Protein AF-A0AAD2DDS3-F1 (afdb_monomer_lite)

Structure (mmCIF, N/CA/C/O backbone):
data_AF-A0AAD2DDS3-F1
#
_entry.id   AF-A0AAD2DDS3-F1
#
loop_
_atom_site.group_PDB
_atom_site.id
_atom_site.type_symbol
_atom_site.label_atom_id
_atom_site.label_alt_id
_atom_site.label_comp_id
_atom_site.label_asym_id
_atom_site.label_entity_id
_atom_site.label_seq_id
_atom_site.pdbx_PDB_ins_code
_atom_site.Cartn_x
_atom_site.Cartn_y
_atom_site.Cartn_z
_atom_site.occupancy
_atom_site.B_iso_or_equiv
_atom_site.auth_seq_id
_atom_site.auth_comp_id
_atom_site.auth_asym_id
_atom_site.auth_atom_id
_atom_site.pdbx_PDB_model_num
ATOM 1 N N . MET A 1 1 ? -1.523 -7.316 -11.764 1.00 69.38 1 MET A N 1
ATOM 2 C CA . MET A 1 1 ? -1.009 -6.765 -10.492 1.00 69.38 1 MET A CA 1
ATOM 3 C C . MET A 1 1 ? -2.141 -6.187 -9.655 1.00 69.38 1 MET A C 1
ATOM 5 O O . MET A 1 1 ? -2.393 -6.752 -8.599 1.00 69.38 1 MET A O 1
ATOM 9 N N . LYS A 1 2 ? -2.879 -5.189 -10.177 1.00 79.75 2 LYS A N 1
ATOM 10 C CA . LYS A 1 2 ? -4.120 -4.621 -9.614 1.00 79.75 2 LYS A CA 1
ATOM 11 C C . LYS A 1 2 ? -4.990 -5.619 -8.847 1.00 79.75 2 LYS A C 1
ATOM 13 O O . LYS A 1 2 ? -5.055 -5.557 -7.629 1.00 79.75 2 LYS A O 1
ATOM 18 N N . ASN A 1 3 ? -5.576 -6.593 -9.546 1.00 82.94 3 ASN A N 1
ATOM 19 C CA . ASN A 1 3 ? -6.534 -7.521 -8.935 1.00 82.94 3 ASN A CA 1
ATOM 20 C C . ASN A 1 3 ? -5.935 -8.327 -7.774 1.00 82.94 3 ASN A C 1
ATOM 22 O O . ASN A 1 3 ? -6.588 -8.482 -6.754 1.00 82.94 3 ASN A O 1
ATOM 26 N N . ILE A 1 4 ? -4.690 -8.795 -7.900 1.00 88.69 4 ILE A N 1
ATOM 27 C CA . ILE A 1 4 ? -4.044 -9.624 -6.872 1.00 88.69 4 ILE A CA 1
ATOM 28 C C . ILE A 1 4 ? -3.781 -8.799 -5.611 1.00 88.69 4 ILE A C 1
ATOM 30 O O . ILE A 1 4 ? -4.180 -9.200 -4.524 1.00 88.69 4 ILE A O 1
ATOM 34 N N . LEU A 1 5 ? -3.146 -7.633 -5.755 1.00 87.88 5 LEU A N 1
ATOM 35 C CA . LEU A 1 5 ? -2.798 -6.788 -4.614 1.00 87.88 5 LEU A CA 1
ATOM 36 C C . LEU A 1 5 ? -4.061 -6.243 -3.930 1.00 87.88 5 LEU A C 1
ATOM 38 O O . LEU A 1 5 ? -4.146 -6.246 -2.708 1.00 87.88 5 LEU A O 1
ATOM 42 N N . THR A 1 6 ? -5.073 -5.849 -4.712 1.00 89.94 6 THR A N 1
ATOM 43 C CA . THR A 1 6 ? -6.364 -5.401 -4.177 1.00 89.94 6 THR A CA 1
ATOM 44 C C . THR A 1 6 ? -7.079 -6.494 -3.385 1.00 89.94 6 THR A C 1
ATOM 46 O O . THR A 1 6 ? -7.632 -6.187 -2.333 1.00 89.94 6 THR A O 1
ATOM 49 N N . ILE A 1 7 ? -7.083 -7.742 -3.871 1.00 92.69 7 ILE A N 1
ATOM 50 C CA . ILE A 1 7 ? -7.683 -8.877 -3.151 1.00 92.69 7 ILE A CA 1
ATOM 51 C C . ILE A 1 7 ? -6.943 -9.104 -1.834 1.00 92.69 7 ILE A C 1
ATOM 53 O O . ILE A 1 7 ? -7.568 -9.070 -0.783 1.00 92.69 7 ILE A O 1
ATOM 57 N N . ILE A 1 8 ? -5.614 -9.235 -1.880 1.00 92.31 8 ILE A N 1
ATOM 58 C CA . ILE A 1 8 ? -4.802 -9.511 -0.688 1.00 92.31 8 ILE A CA 1
ATOM 59 C C . ILE A 1 8 ? -4.979 -8.417 0.369 1.00 92.31 8 ILE A C 1
ATOM 61 O O . ILE A 1 8 ? -5.176 -8.727 1.536 1.00 92.31 8 ILE A O 1
ATOM 65 N N . ILE A 1 9 ? -4.936 -7.140 -0.026 1.00 92.31 9 ILE A N 1
ATOM 66 C CA . ILE A 1 9 ? -5.124 -6.026 0.911 1.00 92.31 9 ILE A CA 1
ATOM 67 C C . ILE A 1 9 ? -6.500 -6.107 1.570 1.00 92.31 9 ILE A C 1
ATOM 69 O O . ILE A 1 9 ? -6.595 -5.985 2.784 1.00 92.31 9 ILE A O 1
ATOM 73 N N . LYS A 1 10 ? -7.567 -6.339 0.798 1.00 91.31 10 LYS A N 1
ATOM 74 C CA . LYS A 1 10 ? -8.917 -6.469 1.361 1.00 91.31 10 LYS A CA 1
ATOM 75 C C . LYS A 1 10 ? -9.031 -7.666 2.305 1.00 91.31 10 LYS A C 1
ATOM 77 O O . LYS A 1 10 ? -9.650 -7.533 3.355 1.00 91.31 10 LYS A O 1
ATOM 82 N N . ASP A 1 11 ? -8.429 -8.798 1.955 1.00 92.50 11 ASP A N 1
ATOM 83 C CA . ASP A 1 11 ? -8.423 -9.994 2.800 1.00 92.50 11 ASP A CA 1
ATOM 84 C C . ASP A 1 11 ? -7.700 -9.735 4.127 1.00 92.50 11 ASP A C 1
ATOM 86 O O . ASP A 1 11 ? -8.217 -10.077 5.189 1.00 92.50 11 ASP A O 1
ATOM 90 N N . GLU A 1 12 ? -6.538 -9.081 4.090 1.00 91.88 12 GLU A N 1
ATOM 91 C CA . GLU A 1 12 ? -5.786 -8.747 5.302 1.00 91.88 12 GLU A CA 1
ATOM 92 C C . GLU A 1 12 ? -6.482 -7.663 6.142 1.00 91.88 12 GLU A C 1
ATOM 94 O O . GLU A 1 12 ? -6.490 -7.764 7.364 1.00 91.88 12 GLU A O 1
ATOM 99 N N . LEU A 1 13 ? -7.141 -6.671 5.532 1.00 89.81 13 LEU A N 1
ATOM 100 C CA . LEU A 1 13 ? -7.944 -5.681 6.269 1.00 89.81 13 LEU A CA 1
ATOM 101 C C . LEU A 1 13 ? -9.144 -6.311 6.999 1.00 89.81 13 LEU A C 1
ATOM 103 O O . LEU A 1 13 ? -9.557 -5.811 8.041 1.00 89.81 13 LEU A O 1
ATOM 107 N N . ASN A 1 14 ? -9.683 -7.419 6.482 1.00 89.00 14 ASN A N 1
ATOM 108 C CA . ASN A 1 14 ? -10.763 -8.178 7.121 1.00 89.00 14 ASN A CA 1
ATOM 109 C C . ASN A 1 14 ? -10.262 -9.199 8.160 1.00 89.00 14 ASN A C 1
ATOM 111 O O . ASN A 1 14 ? -11.069 -9.850 8.826 1.00 89.00 14 ASN A O 1
ATOM 115 N N . ASN A 1 15 ? -8.947 -9.379 8.291 1.00 90.62 15 ASN A N 1
ATOM 116 C CA . ASN A 1 15 ? -8.362 -10.306 9.249 1.00 90.62 15 ASN A CA 1
ATOM 117 C C . ASN A 1 15 ? -8.602 -9.808 10.680 1.00 90.62 15 ASN A C 1
ATOM 119 O O . ASN A 1 15 ? -8.382 -8.636 10.989 1.00 90.62 15 ASN A O 1
ATOM 123 N N . GLU A 1 16 ? -8.987 -10.707 11.589 1.00 86.19 16 GLU A N 1
ATOM 124 C CA . GLU A 1 16 ? -9.288 -10.349 12.977 1.00 86.19 16 GLU A CA 1
ATOM 125 C C . GLU A 1 16 ? -8.106 -9.669 13.687 1.00 86.19 16 GLU A C 1
ATOM 127 O O . GLU A 1 16 ? -8.306 -8.792 14.531 1.00 86.19 16 GLU A O 1
ATOM 132 N N . LYS A 1 17 ? -6.870 -10.006 13.294 1.00 87.44 17 LYS A N 1
ATOM 133 C CA . LYS A 1 17 ? -5.651 -9.350 13.786 1.00 87.44 17 LYS A CA 1
ATOM 134 C C . LYS A 1 17 ? -5.669 -7.832 13.557 1.00 87.44 17 LYS A C 1
ATOM 136 O O . LYS A 1 17 ? -5.172 -7.092 14.401 1.00 87.44 17 LYS A O 1
ATOM 141 N N . TYR A 1 18 ? -6.249 -7.377 12.448 1.00 85.06 18 TYR A N 1
ATOM 142 C CA . TYR A 1 18 ? -6.264 -5.978 12.021 1.00 85.06 18 TYR A CA 1
ATOM 143 C C . TYR A 1 18 ? -7.641 -5.324 12.174 1.00 85.06 18 TYR A C 1
ATOM 145 O O . TYR A 1 18 ? -7.853 -4.229 11.669 1.00 85.06 18 TYR A O 1
ATOM 153 N N . LYS A 1 19 ? -8.563 -5.924 12.941 1.00 81.31 19 LYS A N 1
ATOM 154 C CA . LYS A 1 19 ? -9.929 -5.396 13.138 1.00 81.31 19 LYS A CA 1
ATOM 155 C C . LYS A 1 19 ? -10.006 -3.974 13.709 1.00 81.31 19 LYS A C 1
ATOM 157 O O . LYS A 1 19 ? -11.034 -3.324 13.587 1.00 81.31 19 LYS A O 1
ATOM 162 N N . ASN A 1 20 ? -8.938 -3.513 14.363 1.00 82.94 20 ASN A N 1
ATOM 163 C CA . ASN A 1 20 ? -8.839 -2.167 14.938 1.00 82.94 20 ASN A CA 1
ATOM 164 C C . ASN A 1 20 ? -8.243 -1.136 13.960 1.00 82.94 20 ASN A C 1
ATOM 166 O O . ASN A 1 20 ? -8.147 0.052 14.295 1.00 82.94 20 ASN A O 1
ATOM 170 N N . LEU A 1 21 ? -7.791 -1.595 12.790 1.00 87.56 21 LEU A N 1
ATOM 171 C CA . LEU A 1 21 ? -7.310 -0.758 11.707 1.00 87.56 21 LEU A CA 1
ATOM 172 C C . LEU A 1 21 ? -8.532 -0.187 10.983 1.00 87.56 21 LEU A C 1
ATOM 174 O O . LEU A 1 21 ? -9.141 -0.843 10.139 1.00 87.56 21 LEU A O 1
ATOM 178 N N . ASN A 1 22 ? -8.918 1.037 11.332 1.00 86.44 22 ASN A N 1
ATOM 179 C CA . ASN A 1 22 ? -10.120 1.647 10.770 1.00 86.44 22 ASN A CA 1
ATOM 180 C C . ASN A 1 22 ? -9.800 2.242 9.397 1.00 86.44 22 ASN A C 1
ATOM 182 O O . ASN A 1 22 ? -9.587 3.445 9.257 1.00 86.44 22 ASN A O 1
ATOM 186 N N . VAL A 1 23 ? -9.742 1.390 8.379 1.00 91.25 23 VAL A N 1
ATOM 187 C CA . VAL A 1 23 ? -9.661 1.813 6.979 1.00 91.25 23 VAL A CA 1
ATOM 188 C C . VAL A 1 23 ? -11.081 1.898 6.430 1.00 91.25 23 VAL A C 1
ATOM 190 O O . VAL A 1 23 ? -11.707 0.878 6.151 1.00 91.25 23 VAL A O 1
ATOM 193 N N . SER A 1 24 ? -11.601 3.114 6.280 1.00 89.94 24 SER A N 1
ATOM 194 C CA . SER A 1 24 ? -12.958 3.358 5.773 1.00 89.94 24 SER A CA 1
ATOM 195 C C . SER A 1 24 ? -13.059 3.142 4.263 1.00 89.94 24 SER A C 1
ATOM 197 O O . SER A 1 24 ? -14.113 2.775 3.740 1.00 89.94 24 SER A O 1
ATOM 199 N N . HIS A 1 25 ? -11.952 3.352 3.548 1.00 93.31 25 HIS A N 1
ATOM 200 C CA . HIS A 1 25 ? -11.894 3.193 2.107 1.00 93.31 25 HIS A CA 1
ATOM 201 C C . HIS A 1 25 ? -10.503 2.779 1.639 1.00 93.31 25 HIS A C 1
ATOM 203 O O . HIS A 1 25 ? -9.489 3.264 2.138 1.00 93.31 25 HIS A O 1
ATOM 209 N N . PHE A 1 26 ? -10.469 1.932 0.614 1.00 93.44 26 PHE A N 1
ATOM 210 C CA . PHE A 1 26 ? -9.258 1.571 -0.105 1.00 93.44 26 PHE A CA 1
ATOM 211 C C . PHE A 1 26 ? -9.513 1.605 -1.614 1.00 93.44 26 PHE A C 1
ATOM 213 O O . PHE A 1 26 ? -10.468 0.996 -2.108 1.00 93.44 26 PHE A O 1
ATOM 220 N N . GLU A 1 27 ? -8.618 2.268 -2.341 1.00 94.12 27 GLU A N 1
ATOM 221 C CA . GLU A 1 27 ? -8.662 2.412 -3.789 1.00 94.12 27 GLU A CA 1
ATOM 222 C C . GLU A 1 27 ? -7.314 2.077 -4.435 1.00 94.12 27 GLU A C 1
ATOM 224 O O . GLU A 1 27 ? -6.250 2.441 -3.935 1.00 94.12 27 GLU A O 1
ATOM 229 N N . TYR A 1 28 ? -7.376 1.425 -5.597 1.00 93.31 28 TYR A N 1
ATOM 230 C CA . TYR A 1 28 ? -6.233 1.213 -6.478 1.00 93.31 28 TYR A CA 1
ATOM 231 C C . TYR A 1 28 ? -6.456 1.938 -7.809 1.00 93.31 28 TYR A C 1
ATOM 233 O O . TYR A 1 28 ? -7.387 1.603 -8.556 1.00 93.31 28 TYR A O 1
ATOM 241 N N . LYS A 1 29 ? -5.571 2.880 -8.137 1.00 92.69 29 LYS A N 1
ATOM 242 C CA . LYS A 1 29 ? -5.586 3.660 -9.382 1.00 92.69 29 LYS A CA 1
ATOM 243 C C . LYS A 1 29 ? -4.322 3.400 -10.190 1.00 92.69 29 LYS A C 1
ATOM 245 O O . LYS A 1 29 ? -3.236 3.376 -9.638 1.00 92.69 29 LYS A O 1
ATOM 250 N N . GLU A 1 30 ? -4.452 3.247 -11.501 1.00 92.25 30 GLU A N 1
ATOM 251 C CA . GLU A 1 30 ? -3.315 3.220 -12.429 1.00 92.25 30 GLU A CA 1
ATOM 252 C C . GLU A 1 30 ? -3.362 4.480 -13.279 1.00 92.25 30 GLU A C 1
ATOM 254 O O . GLU A 1 30 ? -4.432 4.874 -13.747 1.00 92.25 30 GLU A O 1
ATOM 259 N N . HIS A 1 31 ? -2.211 5.107 -13.472 1.00 90.38 31 HIS A N 1
ATOM 260 C CA . HIS A 1 31 ? -2.067 6.223 -14.392 1.00 90.38 31 HIS A CA 1
ATOM 261 C C . HIS A 1 31 ? -0.624 6.325 -14.880 1.00 90.38 31 HIS A C 1
ATOM 263 O O . HIS A 1 31 ? 0.301 5.730 -14.324 1.00 90.38 31 HIS A O 1
ATOM 269 N N . SER A 1 32 ? -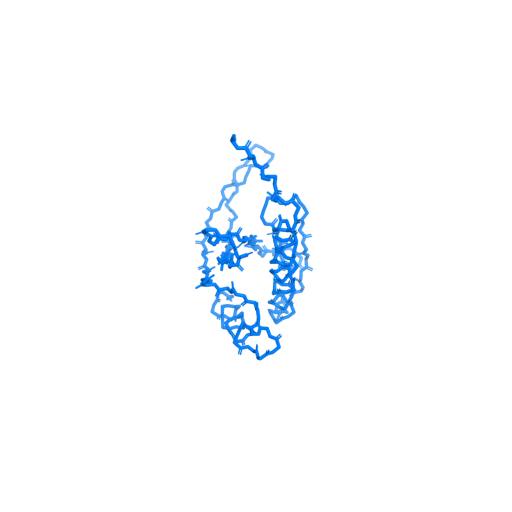0.434 7.113 -15.925 1.00 88.81 32 SER A N 1
ATOM 270 C CA . SER A 1 32 ? 0.874 7.366 -16.506 1.00 88.81 32 SER A CA 1
ATOM 271 C C . SER A 1 32 ? 1.360 8.751 -16.092 1.00 88.81 32 SER A C 1
ATOM 273 O O . SER A 1 32 ? 0.595 9.715 -16.070 1.00 88.81 32 SER A O 1
ATOM 275 N N . LYS A 1 33 ? 2.634 8.847 -15.712 1.00 85.62 33 LYS A N 1
ATOM 276 C CA . LYS A 1 33 ? 3.275 10.077 -15.238 1.00 85.62 33 LYS A CA 1
ATOM 277 C C . LYS A 1 33 ? 4.461 10.403 -16.132 1.00 85.62 33 LYS A C 1
ATOM 279 O O . LYS A 1 33 ? 5.314 9.547 -16.373 1.00 85.62 33 LYS A O 1
ATOM 284 N N . ALA A 1 34 ? 4.531 11.646 -16.594 1.00 86.81 34 ALA A N 1
ATOM 285 C CA . ALA A 1 34 ? 5.685 12.139 -17.331 1.00 86.81 34 ALA A CA 1
ATOM 286 C C . ALA A 1 34 ? 6.886 12.320 -16.389 1.00 86.81 34 ALA A C 1
ATOM 288 O O . ALA A 1 34 ? 6.768 12.902 -15.309 1.00 86.81 34 ALA A O 1
ATOM 289 N N . ILE A 1 35 ? 8.049 11.831 -16.811 1.00 83.25 35 ILE A N 1
ATOM 290 C CA . ILE A 1 35 ? 9.322 11.970 -16.108 1.00 83.25 35 ILE A CA 1
ATOM 291 C C . ILE A 1 35 ? 10.320 12.645 -17.027 1.00 83.25 35 ILE A C 1
ATOM 293 O O . ILE A 1 35 ? 10.569 12.194 -18.143 1.00 83.25 35 ILE A O 1
ATOM 297 N N . TYR A 1 36 ? 10.932 13.703 -16.513 1.00 83.31 36 TYR A N 1
ATOM 298 C CA . TYR A 1 36 ? 11.945 14.474 -17.210 1.00 83.31 36 TYR A CA 1
ATOM 299 C C . TYR A 1 36 ? 13.325 13.988 -16.775 1.00 83.31 36 TYR A C 1
ATOM 301 O O . TYR A 1 36 ? 13.672 14.061 -15.595 1.00 83.31 36 TYR A O 1
ATOM 309 N N . LYS A 1 37 ? 14.119 13.471 -17.715 1.00 82.62 37 LYS A N 1
ATOM 310 C CA . LYS A 1 37 ? 15.497 13.039 -17.450 1.00 82.62 37 LYS A CA 1
ATOM 311 C C . LYS A 1 37 ? 16.379 13.338 -18.656 1.00 82.62 37 LYS A C 1
ATOM 313 O O . LYS A 1 37 ? 16.068 12.910 -19.762 1.00 82.62 37 LYS A O 1
ATOM 318 N N . ASN A 1 38 ? 17.493 14.037 -18.436 1.00 84.50 38 ASN A N 1
ATOM 319 C CA . ASN A 1 38 ? 18.468 14.401 -19.476 1.00 84.50 38 ASN A CA 1
ATOM 320 C C . ASN A 1 38 ? 17.819 15.075 -20.703 1.00 84.50 38 ASN A C 1
ATOM 322 O O . ASN A 1 38 ? 18.053 14.655 -21.831 1.00 84.50 38 ASN A O 1
ATOM 326 N N . SER A 1 39 ? 16.957 16.071 -20.473 1.00 86.31 39 SER A N 1
ATOM 327 C CA . SER A 1 39 ? 16.202 16.795 -21.516 1.00 86.31 39 SER A CA 1
ATOM 328 C C . SER A 1 39 ? 15.204 15.955 -22.332 1.00 86.31 39 SER A C 1
ATOM 330 O O . SER A 1 39 ? 14.570 16.489 -23.238 1.00 86.31 39 SER A O 1
ATOM 332 N N . ASN A 1 40 ? 15.003 14.682 -21.981 1.00 83.69 40 ASN A N 1
ATOM 333 C CA . ASN A 1 40 ? 14.000 13.804 -22.578 1.00 83.69 40 ASN A CA 1
ATOM 334 C C . ASN A 1 40 ? 12.796 13.624 -21.643 1.00 83.69 40 ASN A C 1
ATOM 336 O O . ASN A 1 40 ? 12.933 13.672 -20.415 1.00 83.69 40 ASN A O 1
ATOM 340 N N . VAL A 1 41 ? 11.629 13.371 -22.240 1.00 87.50 41 VAL A N 1
ATOM 341 C CA . VAL A 1 41 ? 10.386 13.035 -21.535 1.00 87.50 41 VAL A CA 1
ATOM 342 C C . VAL A 1 41 ? 10.112 11.547 -21.698 1.00 87.50 41 VAL A C 1
ATOM 344 O O . VAL A 1 41 ? 10.066 11.040 -22.817 1.00 87.50 41 VAL A O 1
ATOM 347 N N . TYR A 1 42 ? 9.920 10.858 -20.580 1.00 84.44 42 TYR A N 1
ATOM 348 C CA . TYR A 1 42 ? 9.557 9.446 -20.530 1.00 84.44 42 TYR A CA 1
ATOM 349 C C . TYR A 1 42 ? 8.210 9.293 -19.845 1.00 84.44 42 TYR A C 1
ATOM 351 O O . TYR A 1 42 ? 7.901 10.014 -18.898 1.00 84.44 42 TYR A O 1
ATOM 359 N N . GLU A 1 43 ? 7.431 8.320 -20.285 1.00 85.75 43 GLU A N 1
ATOM 360 C CA . GLU A 1 43 ? 6.198 7.943 -19.616 1.00 85.75 43 GLU A CA 1
ATOM 361 C C . GLU A 1 43 ? 6.480 6.792 -18.646 1.00 85.75 43 GLU A C 1
ATOM 363 O O . GLU A 1 43 ? 7.032 5.758 -19.029 1.00 85.75 43 GLU A O 1
ATOM 368 N N . LYS A 1 44 ? 6.140 6.979 -17.368 1.00 84.94 44 LYS A N 1
ATOM 369 C CA . LYS A 1 44 ? 6.222 5.939 -16.337 1.00 84.94 44 LYS A CA 1
ATOM 370 C C . LYS A 1 44 ? 4.809 5.571 -15.915 1.00 84.94 44 LYS A C 1
ATOM 372 O O . LYS A 1 44 ? 4.071 6.422 -15.427 1.00 84.94 44 LYS A O 1
ATOM 377 N N . ASN A 1 45 ? 4.448 4.303 -16.079 1.00 87.19 45 ASN A N 1
ATOM 378 C CA . ASN A 1 45 ? 3.197 3.770 -15.550 1.00 87.19 45 ASN A CA 1
ATOM 379 C C . ASN A 1 45 ? 3.341 3.548 -14.046 1.00 87.19 45 ASN A C 1
ATOM 381 O O . ASN A 1 45 ? 4.261 2.857 -13.604 1.00 87.19 45 ASN A O 1
ATOM 385 N N . ILE A 1 46 ? 2.441 4.145 -13.274 1.00 90.25 46 ILE A N 1
ATOM 386 C CA . ILE A 1 46 ? 2.436 4.102 -11.815 1.00 90.25 46 ILE A CA 1
ATOM 387 C C . ILE A 1 46 ? 1.075 3.589 -11.353 1.00 90.25 46 ILE A C 1
ATOM 389 O O . ILE A 1 46 ? 0.036 3.869 -11.954 1.00 90.25 46 ILE A O 1
ATOM 393 N N . ALA A 1 47 ? 1.097 2.825 -10.269 1.00 91.12 47 ALA A N 1
ATOM 394 C CA . ALA A 1 47 ? -0.088 2.469 -9.517 1.00 91.12 47 ALA A CA 1
ATOM 395 C C . ALA A 1 47 ? -0.104 3.231 -8.189 1.00 91.12 47 ALA A C 1
ATOM 397 O O . ALA A 1 47 ? 0.876 3.207 -7.453 1.00 91.12 47 ALA A O 1
ATOM 398 N N . GLU A 1 48 ? -1.214 3.871 -7.857 1.00 92.75 48 GLU A N 1
ATOM 399 C CA . GLU A 1 48 ? -1.462 4.462 -6.549 1.00 92.75 48 GLU A CA 1
ATOM 400 C C . GLU A 1 48 ? -2.397 3.575 -5.734 1.00 92.75 48 GLU A C 1
ATOM 402 O O . GLU A 1 48 ? -3.473 3.183 -6.194 1.00 92.75 48 GLU A O 1
ATOM 407 N N . LEU A 1 49 ? -1.991 3.302 -4.499 1.00 93.75 49 LEU A N 1
ATOM 408 C CA . LEU A 1 49 ? -2.820 2.697 -3.469 1.00 93.75 49 LEU A CA 1
ATOM 409 C C . LEU A 1 49 ? -3.195 3.774 -2.462 1.00 93.75 49 LEU A C 1
ATOM 411 O O . LEU A 1 49 ? -2.326 4.324 -1.783 1.00 93.75 49 LEU A O 1
ATOM 415 N N . ILE A 1 50 ? -4.481 4.093 -2.393 1.00 94.25 50 ILE A N 1
ATOM 416 C CA . ILE A 1 50 ? -5.016 5.182 -1.581 1.00 94.25 50 ILE A CA 1
ATOM 417 C C . ILE A 1 50 ? -5.884 4.568 -0.493 1.00 94.25 50 ILE A C 1
ATOM 419 O O . ILE A 1 50 ? -6.826 3.837 -0.791 1.00 94.25 50 ILE A O 1
ATOM 423 N N . PHE A 1 51 ? -5.583 4.887 0.759 1.00 94.75 51 PHE A N 1
ATOM 424 C CA . PHE A 1 51 ? -6.364 4.456 1.908 1.00 94.75 51 PHE A CA 1
ATOM 425 C C . PHE A 1 51 ? -6.887 5.683 2.650 1.00 94.75 51 PHE A C 1
ATOM 427 O O . PHE A 1 51 ? -6.125 6.616 2.917 1.00 94.75 51 PHE A O 1
ATOM 434 N N . LEU A 1 52 ? -8.175 5.670 2.984 1.00 93.75 52 LEU A N 1
ATOM 435 C CA . LEU A 1 52 ? -8.773 6.589 3.947 1.00 93.75 52 LEU A CA 1
ATOM 436 C C . LEU A 1 52 ? -8.813 5.884 5.298 1.00 93.75 52 LEU A C 1
ATOM 438 O O . LEU A 1 52 ? -9.339 4.776 5.414 1.00 93.75 52 LEU A O 1
ATOM 442 N N . VAL A 1 53 ? -8.185 6.507 6.288 1.00 91.62 53 VAL A N 1
ATOM 443 C CA . VAL A 1 53 ? -7.935 5.931 7.604 1.00 91.62 53 VAL A CA 1
ATOM 444 C C . VAL A 1 53 ? -8.568 6.831 8.650 1.00 91.62 53 VAL A C 1
ATOM 446 O O . VAL A 1 53 ? -8.214 8.006 8.774 1.00 91.62 53 VAL A O 1
ATOM 449 N N . ASP A 1 54 ? -9.472 6.265 9.435 1.00 88.38 54 ASP A N 1
ATOM 450 C CA . ASP A 1 54 ? -10.058 6.940 10.581 1.00 88.38 54 ASP A CA 1
ATOM 451 C C . ASP A 1 54 ? -9.035 6.980 11.727 1.00 88.38 54 ASP A C 1
ATOM 453 O O . ASP A 1 54 ? -8.655 5.977 12.353 1.00 88.38 54 ASP A O 1
ATOM 457 N N . THR A 1 55 ? -8.566 8.195 11.992 1.00 83.06 55 THR A N 1
ATOM 458 C CA . THR A 1 55 ? -7.621 8.515 13.066 1.00 83.06 55 THR A CA 1
ATOM 459 C C . THR A 1 55 ? -8.317 9.047 14.325 1.00 83.06 55 THR A C 1
ATOM 461 O O . THR A 1 55 ? -7.652 9.424 15.292 1.00 83.06 55 THR A O 1
ATOM 464 N N . GLY A 1 56 ? -9.653 9.067 14.349 1.00 76.19 56 GLY A N 1
ATOM 465 C CA . GLY A 1 56 ? -10.474 9.642 15.411 1.00 76.19 56 GLY A CA 1
ATOM 466 C C . GLY A 1 56 ? -10.611 11.168 15.345 1.00 76.19 56 GLY A C 1
ATOM 467 O O . GLY A 1 56 ? -11.024 11.771 16.344 1.00 76.19 56 GLY A O 1
ATOM 468 N N . LYS A 1 57 ? -10.230 11.786 14.218 1.00 77.50 57 LYS A N 1
ATOM 469 C CA . LYS A 1 57 ? -10.448 13.208 13.889 1.00 77.50 57 LYS A CA 1
ATOM 470 C C . LYS A 1 57 ? -11.819 13.396 13.216 1.00 77.50 57 LYS A C 1
ATOM 472 O O . LYS A 1 57 ? -12.541 12.433 12.995 1.00 77.50 57 LYS A O 1
ATOM 477 N N . TRP A 1 58 ? -12.202 14.639 12.909 1.00 78.75 58 TRP A N 1
ATOM 478 C CA . TRP A 1 58 ? -13.486 14.938 12.247 1.00 78.75 58 TRP A CA 1
ATOM 479 C C . TRP A 1 58 ? -13.598 14.406 10.814 1.00 78.75 58 TRP A C 1
ATOM 481 O O . TRP A 1 58 ? -14.705 14.299 10.295 1.00 78.75 58 TRP A O 1
ATOM 491 N N . PHE A 1 59 ? -12.472 14.099 10.174 1.00 83.12 59 PHE A N 1
ATOM 492 C CA . PHE A 1 59 ? -12.409 13.540 8.832 1.00 83.12 59 PHE A CA 1
ATOM 493 C C . PHE A 1 59 ? -11.339 12.453 8.767 1.00 83.12 59 PHE A C 1
ATOM 495 O O . PHE A 1 59 ? -10.340 12.505 9.493 1.00 83.12 59 PHE A O 1
ATOM 502 N N . ASP A 1 60 ? -11.550 11.493 7.870 1.00 87.50 60 ASP A N 1
ATOM 503 C CA . ASP A 1 60 ? -10.575 10.451 7.581 1.00 87.50 60 ASP A CA 1
ATOM 504 C C . ASP A 1 60 ? -9.311 11.055 6.973 1.00 87.50 60 ASP A C 1
ATOM 506 O O . ASP A 1 60 ? -9.360 11.959 6.132 1.00 87.50 60 ASP A O 1
ATOM 510 N N . GLU A 1 61 ? -8.160 10.522 7.364 1.00 90.38 61 GLU A N 1
ATOM 511 C CA . GLU A 1 61 ? -6.887 10.935 6.795 1.00 90.38 61 GLU A CA 1
ATOM 512 C C . GLU A 1 61 ? -6.477 10.023 5.646 1.00 90.38 61 GLU A C 1
ATOM 514 O O . GLU A 1 61 ? -6.673 8.810 5.672 1.00 90.38 61 GLU A O 1
ATOM 519 N N . THR A 1 62 ? -5.877 10.617 4.617 1.00 91.69 62 THR A N 1
ATOM 520 C CA . THR A 1 62 ? -5.415 9.870 3.450 1.00 91.69 62 THR A CA 1
ATOM 521 C C . THR A 1 62 ? -3.961 9.444 3.613 1.00 91.69 62 THR A C 1
ATOM 523 O O . THR A 1 62 ? -3.077 10.286 3.772 1.00 91.69 62 THR A O 1
ATOM 526 N N . ILE A 1 63 ? -3.691 8.153 3.445 1.00 91.88 63 ILE A N 1
ATOM 527 C CA . ILE A 1 63 ? -2.345 7.612 3.231 1.00 91.88 63 ILE A CA 1
ATOM 528 C C . ILE A 1 63 ? -2.260 7.044 1.812 1.00 91.88 63 ILE A C 1
ATOM 530 O O . ILE A 1 63 ? -3.161 6.349 1.342 1.00 91.88 63 ILE A O 1
ATOM 534 N N . ARG A 1 64 ? -1.189 7.400 1.096 1.00 93.38 64 ARG A N 1
ATOM 535 C CA . ARG A 1 64 ? -0.972 7.018 -0.306 1.00 93.38 64 ARG A CA 1
ATOM 536 C C . ARG A 1 64 ? 0.334 6.260 -0.459 1.00 93.38 64 ARG A C 1
ATOM 538 O O . ARG A 1 64 ? 1.337 6.651 0.138 1.00 93.38 64 ARG A O 1
ATOM 545 N N . PHE A 1 65 ? 0.331 5.250 -1.316 1.00 93.69 65 PHE A N 1
ATOM 546 C CA . PHE A 1 65 ? 1.534 4.569 -1.775 1.00 93.69 65 PHE A CA 1
ATOM 547 C C . PHE A 1 65 ? 1.593 4.621 -3.304 1.00 93.69 65 PHE A C 1
ATOM 549 O O . PHE A 1 65 ? 0.668 4.159 -3.967 1.0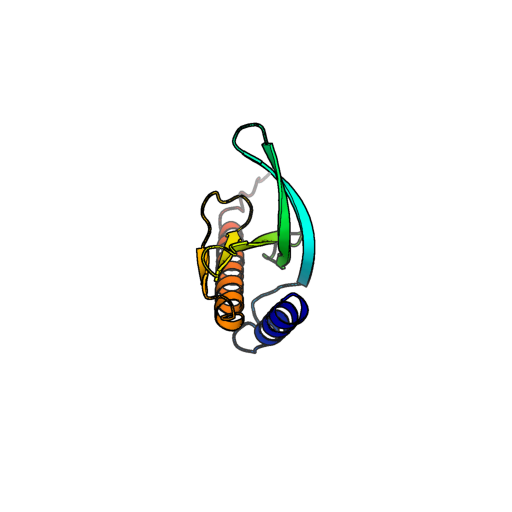0 93.69 65 PHE A O 1
ATOM 556 N N . GLU A 1 66 ? 2.666 5.181 -3.860 1.00 92.50 66 GLU A N 1
ATOM 557 C CA . GLU A 1 66 ? 2.998 5.078 -5.284 1.00 92.50 66 GLU A CA 1
ATOM 558 C C . GLU A 1 66 ? 3.814 3.796 -5.494 1.00 92.50 66 GLU A C 1
ATOM 560 O O . GLU A 1 66 ? 4.822 3.574 -4.828 1.00 92.50 66 GLU A O 1
ATOM 565 N N . MET A 1 67 ? 3.403 2.959 -6.436 1.00 90.69 67 MET A N 1
ATOM 566 C CA . MET A 1 67 ? 4.071 1.717 -6.800 1.00 90.69 67 MET A CA 1
ATOM 567 C C . MET A 1 67 ? 4.459 1.752 -8.276 1.00 90.69 67 MET A C 1
ATOM 569 O O . MET A 1 67 ? 3.642 2.078 -9.139 1.00 90.69 67 MET A O 1
ATOM 573 N N . CYS A 1 68 ? 5.692 1.356 -8.583 1.00 89.50 68 CYS A N 1
ATOM 574 C CA . CYS A 1 68 ? 6.139 1.172 -9.957 1.00 89.50 68 CYS A CA 1
ATOM 575 C C . CYS A 1 68 ? 6.971 -0.096 -10.131 1.00 89.50 68 CYS A C 1
ATOM 577 O O . CYS A 1 68 ? 7.797 -0.447 -9.294 1.00 89.50 68 CYS A O 1
ATOM 579 N N . MET A 1 69 ? 6.804 -0.739 -11.284 1.00 86.00 69 MET A N 1
ATOM 580 C CA . MET A 1 69 ? 7.684 -1.809 -11.728 1.00 86.00 69 MET A CA 1
ATOM 581 C C . MET A 1 69 ? 9.007 -1.239 -12.250 1.00 86.00 69 MET A C 1
ATOM 583 O O . MET A 1 69 ? 9.015 -0.411 -13.162 1.00 86.00 69 MET A O 1
ATOM 587 N N . CYS A 1 70 ? 10.127 -1.707 -11.704 1.00 82.50 70 CYS A N 1
ATOM 588 C CA . CYS A 1 70 ? 11.461 -1.415 -12.213 1.00 82.50 70 CYS A CA 1
ATOM 589 C C . CYS A 1 70 ? 11.935 -2.597 -13.068 1.00 82.50 70 CYS A C 1
ATOM 591 O O . CYS A 1 70 ? 12.552 -3.544 -12.575 1.00 82.50 70 CYS A O 1
ATOM 593 N N . SER A 1 71 ? 11.615 -2.563 -14.366 1.00 74.81 71 SER A N 1
ATOM 594 C CA . SER A 1 71 ? 11.819 -3.697 -15.284 1.00 74.81 71 SER A CA 1
ATOM 595 C C . SER A 1 71 ? 13.269 -4.183 -15.354 1.00 74.81 71 SER A C 1
ATOM 597 O O . SER A 1 71 ? 13.501 -5.381 -15.469 1.00 74.81 71 SER A O 1
ATOM 599 N N . ASN A 1 72 ? 14.244 -3.279 -15.220 1.00 82.12 72 ASN A N 1
ATOM 600 C CA . ASN A 1 72 ? 15.670 -3.617 -15.303 1.00 82.12 72 ASN A CA 1
ATOM 601 C C . ASN A 1 72 ? 16.164 -4.440 -14.105 1.00 82.12 72 ASN A C 1
ATOM 603 O O . ASN A 1 72 ? 17.138 -5.174 -14.226 1.00 82.12 72 ASN A O 1
ATOM 607 N N . LYS A 1 73 ? 15.506 -4.297 -12.951 1.00 82.50 73 LYS A N 1
ATOM 608 C CA . LYS A 1 73 ? 15.842 -4.993 -11.703 1.00 82.50 73 LYS A CA 1
ATOM 609 C C . LYS A 1 73 ? 14.853 -6.115 -11.369 1.00 82.50 73 LYS A C 1
ATOM 611 O O . LYS A 1 73 ? 15.121 -6.909 -10.478 1.00 82.50 73 LYS A O 1
ATOM 616 N N . ASN A 1 74 ? 13.718 -6.183 -12.073 1.00 85.31 74 ASN A N 1
ATOM 617 C CA . ASN A 1 74 ? 12.600 -7.083 -11.779 1.00 85.31 74 ASN A CA 1
ATOM 618 C C . ASN A 1 74 ? 12.100 -6.958 -10.321 1.00 85.31 74 ASN A C 1
ATOM 620 O O . ASN A 1 74 ? 11.824 -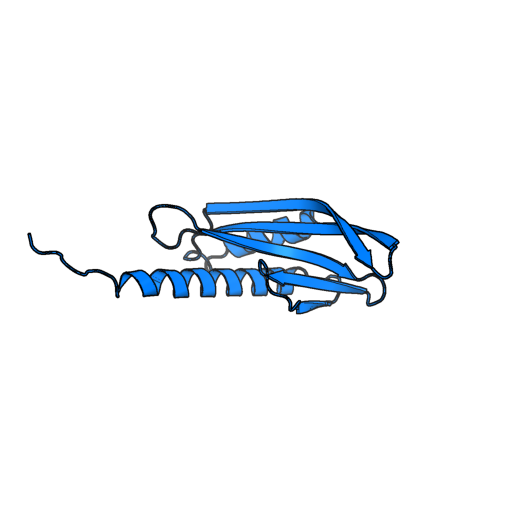7.953 -9.649 1.00 85.31 74 ASN A O 1
ATOM 624 N N . VAL A 1 75 ? 11.982 -5.716 -9.841 1.00 90.00 75 VAL A N 1
ATOM 625 C CA . VAL A 1 75 ? 11.474 -5.370 -8.502 1.00 90.00 75 VAL A CA 1
ATOM 626 C C . VAL A 1 75 ? 10.307 -4.390 -8.593 1.00 90.00 75 VAL A C 1
ATOM 628 O O . VAL A 1 75 ? 10.156 -3.669 -9.585 1.00 90.00 75 VAL A O 1
ATOM 631 N N . LEU A 1 76 ? 9.493 -4.361 -7.541 1.00 89.38 76 LEU A N 1
ATOM 632 C CA . LEU A 1 76 ? 8.478 -3.342 -7.305 1.00 89.38 76 LEU A CA 1
ATOM 633 C C . LEU A 1 76 ? 9.037 -2.293 -6.352 1.00 89.38 76 LEU A C 1
ATOM 635 O O . LEU A 1 76 ? 9.366 -2.600 -5.212 1.00 89.38 76 LEU A O 1
ATOM 639 N N . GLU A 1 77 ? 9.134 -1.060 -6.829 1.00 90.81 77 GLU A N 1
ATOM 640 C CA . GLU A 1 77 ? 9.480 0.099 -6.011 1.00 90.81 77 GLU A CA 1
ATOM 641 C C . GLU A 1 77 ? 8.195 0.682 -5.431 1.00 90.81 77 GLU A C 1
ATOM 643 O O . GLU A 1 77 ? 7.259 0.986 -6.178 1.00 90.81 77 GLU A O 1
ATOM 648 N N . ILE A 1 78 ? 8.151 0.848 -4.111 1.00 90.81 78 ILE A N 1
ATOM 649 C CA . ILE A 1 78 ? 7.003 1.407 -3.399 1.00 90.81 78 ILE A CA 1
ATOM 650 C C . ILE A 1 78 ? 7.454 2.630 -2.617 1.00 90.81 78 ILE A C 1
ATOM 652 O O . ILE A 1 78 ? 8.391 2.581 -1.822 1.00 90.81 78 ILE A O 1
ATOM 656 N N . LYS A 1 79 ? 6.771 3.742 -2.852 1.00 91.12 79 LYS A N 1
ATOM 657 C CA . LYS A 1 79 ? 7.016 5.038 -2.236 1.00 91.12 79 LYS A CA 1
ATOM 658 C C . LYS A 1 79 ? 5.802 5.436 -1.407 1.00 91.12 79 LYS A C 1
ATOM 660 O O . LYS A 1 79 ? 4.678 5.450 -1.901 1.00 91.12 79 LYS A O 1
ATOM 665 N N . LYS A 1 80 ? 6.026 5.786 -0.142 1.00 86.62 80 LYS A N 1
ATOM 666 C CA . LYS A 1 80 ? 4.978 6.264 0.768 1.00 86.62 80 LYS A CA 1
ATOM 667 C C . LYS A 1 80 ? 4.810 7.778 0.629 1.00 86.62 80 LYS A C 1
ATOM 669 O O . LYS A 1 80 ? 5.724 8.539 0.952 1.00 86.62 80 LYS A O 1
ATOM 674 N N . GLY A 1 81 ? 3.635 8.220 0.191 1.00 78.44 81 GLY A N 1
ATOM 675 C CA . GLY A 1 81 ? 3.305 9.630 -0.008 1.00 78.44 81 GLY A CA 1
ATOM 676 C C . GLY A 1 81 ? 4.355 10.356 -0.853 1.00 78.44 81 GLY A C 1
ATOM 677 O O . GLY A 1 81 ? 4.736 9.898 -1.926 1.00 78.44 81 GLY A O 1
ATOM 678 N N . TYR A 1 82 ? 4.858 11.481 -0.342 1.00 67.31 82 TYR A N 1
ATOM 679 C CA . TYR A 1 82 ? 5.854 12.304 -1.033 1.00 67.31 82 TYR A CA 1
ATOM 680 C C . TYR A 1 82 ? 7.313 11.942 -0.704 1.00 67.31 82 TYR A C 1
ATOM 682 O O . TYR A 1 82 ? 8.211 12.618 -1.196 1.00 67.31 82 TYR A O 1
ATOM 690 N N . ASN A 1 83 ? 7.569 10.877 0.070 1.00 74.94 83 ASN A N 1
ATOM 691 C CA . ASN A 1 83 ? 8.919 10.509 0.516 1.00 74.94 83 ASN A CA 1
ATOM 692 C C . ASN A 1 83 ? 9.874 10.285 -0.667 1.00 74.94 83 ASN A C 1
ATOM 694 O O . ASN A 1 83 ? 9.521 9.618 -1.632 1.00 74.94 83 ASN A O 1
ATOM 698 N N . GLU A 1 84 ? 11.082 10.836 -0.629 1.00 70.38 84 GLU A N 1
ATOM 699 C CA . GLU A 1 84 ? 12.066 10.654 -1.704 1.00 70.38 84 GLU A CA 1
ATOM 700 C C . GLU A 1 84 ? 12.565 9.206 -1.799 1.00 70.38 84 GLU A C 1
ATOM 702 O O . GLU A 1 84 ? 12.860 8.732 -2.896 1.00 70.38 84 GLU A O 1
ATOM 707 N N . ASN A 1 85 ? 12.569 8.484 -0.676 1.00 82.38 85 ASN A N 1
ATOM 708 C CA . ASN A 1 85 ? 13.016 7.098 -0.615 1.00 82.38 85 ASN A CA 1
ATOM 709 C C . ASN A 1 85 ? 11.916 6.117 -1.044 1.00 82.38 85 ASN A C 1
ATOM 711 O O . ASN A 1 85 ? 10.736 6.290 -0.724 1.00 82.38 85 ASN A O 1
ATOM 715 N N . CYS A 1 86 ? 12.333 5.050 -1.725 1.00 86.94 86 CYS A N 1
ATOM 716 C CA . CYS A 1 86 ? 11.487 3.917 -2.083 1.00 86.94 86 CYS A CA 1
ATOM 717 C C . CYS A 1 86 ? 11.982 2.639 -1.401 1.00 86.94 86 CYS A C 1
ATOM 719 O O . CYS A 1 86 ? 13.181 2.465 -1.181 1.00 86.94 86 CYS A O 1
ATOM 721 N N . THR A 1 87 ? 11.044 1.752 -1.083 1.00 89.62 87 THR A N 1
ATOM 722 C CA . THR A 1 87 ? 11.336 0.386 -0.649 1.00 89.62 87 THR A CA 1
ATOM 723 C C . THR A 1 87 ? 11.199 -0.535 -1.856 1.00 89.62 87 THR A C 1
ATOM 725 O O . THR A 1 87 ? 10.196 -0.477 -2.572 1.00 89.62 87 THR A O 1
ATOM 728 N N . GLU A 1 88 ? 12.215 -1.360 -2.107 1.00 91.56 88 GLU A N 1
ATOM 729 C CA . GLU A 1 88 ? 12.216 -2.336 -3.197 1.00 91.56 88 GLU A CA 1
ATOM 730 C C . GLU A 1 88 ? 11.717 -3.693 -2.691 1.00 91.56 88 GLU A C 1
ATOM 732 O O . GLU A 1 88 ? 12.188 -4.202 -1.675 1.00 91.56 88 GLU A O 1
ATOM 737 N N . TYR A 1 89 ? 10.799 -4.299 -3.438 1.00 90.06 89 TYR A N 1
ATOM 738 C CA . TYR A 1 89 ? 10.276 -5.633 -3.168 1.00 90.06 89 TYR A CA 1
ATOM 739 C C . TYR A 1 89 ? 10.520 -6.558 -4.357 1.00 90.06 89 TYR A C 1
ATOM 741 O O . TYR A 1 89 ? 10.333 -6.135 -5.506 1.00 90.06 89 TYR A O 1
ATOM 749 N N . PRO A 1 90 ? 10.860 -7.838 -4.130 1.00 88.06 90 PRO A N 1
ATOM 750 C CA . PRO A 1 90 ? 10.899 -8.817 -5.202 1.00 88.06 90 PRO A CA 1
ATOM 751 C C . PRO A 1 90 ? 9.563 -8.868 -5.947 1.00 88.06 90 PRO A C 1
ATOM 753 O O . PRO A 1 90 ? 8.477 -8.876 -5.352 1.00 88.06 90 PRO A O 1
ATOM 756 N N . HIS A 1 91 ? 9.627 -8.916 -7.277 1.00 76.94 91 HIS A N 1
ATOM 757 C CA . HIS A 1 91 ? 8.424 -9.059 -8.081 1.00 76.94 91 HIS A CA 1
ATOM 758 C C . HIS A 1 91 ? 7.722 -10.379 -7.721 1.00 76.94 91 HIS A C 1
ATOM 760 O O . HIS A 1 91 ? 8.311 -11.448 -7.870 1.00 76.94 91 HIS A O 1
ATOM 766 N N . ARG A 1 92 ? 6.446 -10.280 -7.305 1.00 81.00 92 ARG A N 1
ATOM 767 C CA . ARG A 1 92 ? 5.516 -11.350 -6.861 1.00 81.00 92 ARG A CA 1
ATOM 768 C C . ARG A 1 92 ? 5.368 -11.562 -5.351 1.00 81.00 92 ARG A C 1
ATOM 770 O O . ARG A 1 92 ? 4.482 -12.321 -4.963 1.00 81.00 92 ARG A O 1
ATOM 777 N N . GLU A 1 93 ? 6.089 -10.841 -4.496 1.00 88.75 93 GLU A N 1
ATOM 778 C CA . GLU A 1 93 ? 5.862 -10.885 -3.038 1.00 88.75 93 GLU A CA 1
ATOM 779 C C . GLU A 1 93 ? 4.683 -10.007 -2.577 1.00 88.75 93 GLU A C 1
ATOM 781 O O . GLU A 1 93 ? 4.757 -9.256 -1.607 1.00 88.75 93 GLU A O 1
ATOM 786 N N . TYR A 1 94 ? 3.548 -10.107 -3.273 1.00 87.69 94 TYR A N 1
ATOM 787 C CA . TYR A 1 94 ? 2.390 -9.229 -3.073 1.00 87.69 94 TYR A CA 1
ATOM 788 C C . TYR A 1 94 ? 1.801 -9.284 -1.659 1.00 87.69 94 TYR A C 1
ATOM 790 O O . TYR A 1 94 ? 1.243 -8.291 -1.200 1.00 87.69 94 TYR A O 1
ATOM 798 N N . ARG A 1 95 ? 1.936 -10.417 -0.957 1.00 90.31 95 ARG A N 1
ATOM 799 C CA . ARG A 1 95 ? 1.476 -10.541 0.432 1.00 90.31 95 ARG A CA 1
ATOM 800 C C . ARG A 1 95 ? 2.370 -9.795 1.414 1.00 90.31 95 ARG A C 1
ATOM 802 O O . ARG A 1 95 ? 1.841 -9.056 2.232 1.00 90.31 95 ARG A O 1
ATOM 809 N N . ASN A 1 96 ? 3.690 -9.927 1.297 1.00 90.50 96 ASN A N 1
ATOM 810 C CA . ASN A 1 96 ? 4.633 -9.193 2.146 1.00 90.50 96 ASN A CA 1
ATOM 811 C C . ASN A 1 96 ? 4.482 -7.684 1.929 1.00 90.50 96 ASN A C 1
ATOM 813 O O . ASN A 1 96 ? 4.362 -6.933 2.889 1.00 90.50 96 ASN A O 1
ATOM 817 N N . ILE A 1 97 ? 4.343 -7.267 0.666 1.00 91.25 97 ILE A N 1
ATOM 818 C CA . ILE A 1 97 ? 4.037 -5.880 0.299 1.00 91.25 97 ILE A CA 1
ATOM 819 C C . ILE A 1 97 ? 2.766 -5.379 1.003 1.00 91.25 97 ILE A C 1
ATOM 821 O O . ILE A 1 97 ? 2.766 -4.298 1.589 1.00 91.25 97 ILE A O 1
ATOM 825 N N . ALA A 1 98 ? 1.674 -6.146 0.942 1.00 91.56 98 ALA A N 1
ATOM 826 C CA . ALA A 1 98 ? 0.412 -5.759 1.568 1.00 91.56 98 ALA A CA 1
ATOM 827 C C . ALA A 1 98 ? 0.524 -5.674 3.100 1.00 91.56 98 ALA A C 1
ATOM 829 O O . ALA A 1 98 ? 0.008 -4.729 3.693 1.00 91.56 98 ALA A O 1
ATOM 830 N N . LEU A 1 99 ? 1.218 -6.625 3.732 1.00 92.44 99 LEU A N 1
ATOM 831 C CA . LEU A 1 99 ? 1.429 -6.639 5.181 1.00 92.44 99 LEU A CA 1
ATOM 832 C C . LEU A 1 99 ? 2.253 -5.437 5.654 1.00 92.44 99 LEU A C 1
ATOM 834 O O . LEU A 1 99 ? 1.882 -4.808 6.644 1.00 92.44 99 LEU A O 1
ATOM 838 N N . ASP A 1 100 ? 3.308 -5.072 4.925 1.00 91.38 100 ASP A N 1
ATOM 839 C CA . ASP A 1 100 ? 4.108 -3.883 5.228 1.00 91.38 100 ASP A CA 1
ATOM 840 C C . ASP A 1 100 ? 3.281 -2.599 5.087 1.00 91.38 100 ASP A C 1
ATOM 842 O O . ASP A 1 100 ? 3.327 -1.730 5.958 1.00 91.38 100 ASP A O 1
ATOM 846 N N . MET A 1 101 ? 2.460 -2.484 4.035 1.00 92.00 101 MET A N 1
ATOM 847 C CA . MET A 1 101 ? 1.542 -1.347 3.887 1.00 92.00 101 MET A CA 1
ATOM 848 C C . MET A 1 101 ? 0.560 -1.256 5.056 1.00 92.00 101 MET A C 1
ATOM 850 O O . MET A 1 101 ? 0.334 -0.167 5.581 1.00 92.00 101 MET A O 1
ATOM 854 N N . ILE A 1 102 ? -0.010 -2.384 5.483 1.00 92.81 102 ILE A N 1
ATOM 855 C CA . ILE A 1 102 ? -0.941 -2.441 6.616 1.00 92.81 102 ILE A CA 1
ATOM 856 C C . ILE A 1 102 ? -0.252 -2.025 7.914 1.00 92.81 102 ILE A C 1
ATOM 858 O O . ILE A 1 102 ? -0.802 -1.218 8.662 1.00 92.81 102 ILE A O 1
ATOM 862 N N . PHE A 1 103 ? 0.970 -2.497 8.155 1.00 91.56 103 PHE A N 1
ATOM 863 C CA . PHE A 1 103 ? 1.768 -2.075 9.305 1.00 91.56 103 PHE A CA 1
ATOM 864 C C . PHE A 1 103 ? 2.054 -0.564 9.283 1.00 91.56 103 PHE A C 1
ATOM 866 O O . PHE A 1 103 ? 1.956 0.124 10.300 1.00 91.56 103 PHE A O 1
ATOM 873 N N . GLU A 1 104 ? 2.342 -0.005 8.110 1.00 91.06 104 GLU A N 1
ATOM 874 C CA . GLU A 1 104 ? 2.528 1.437 7.944 1.00 91.06 104 GLU A CA 1
ATOM 875 C C . GLU A 1 104 ? 1.248 2.246 8.200 1.00 91.06 104 GLU A C 1
ATOM 877 O O . GLU A 1 104 ? 1.326 3.349 8.755 1.00 91.06 104 GLU A O 1
ATOM 882 N N . ILE A 1 105 ? 0.082 1.712 7.825 1.00 91.69 105 ILE A N 1
ATOM 883 C CA . ILE A 1 105 ? -1.230 2.299 8.136 1.00 91.69 105 ILE A CA 1
ATOM 884 C C . ILE A 1 105 ? -1.488 2.247 9.646 1.00 91.69 105 ILE A C 1
ATOM 886 O O . ILE A 1 105 ? -1.926 3.240 10.226 1.00 91.69 105 ILE A O 1
ATOM 890 N N . GLU A 1 106 ? -1.161 1.134 10.301 1.00 90.56 106 GLU A N 1
ATOM 891 C CA . GLU A 1 106 ? -1.320 0.965 11.748 1.00 90.56 106 GLU A CA 1
ATOM 892 C C . GLU A 1 106 ? -0.471 1.984 12.514 1.00 90.56 106 GLU A C 1
ATOM 894 O O . GLU A 1 106 ? -0.969 2.715 13.374 1.00 90.56 106 GLU A O 1
ATOM 899 N N . ASN A 1 107 ? 0.801 2.116 12.132 1.00 88.94 107 ASN A N 1
ATOM 900 C CA . ASN A 1 107 ? 1.709 3.114 12.691 1.00 88.94 107 ASN A CA 1
ATOM 901 C C . ASN A 1 107 ? 1.206 4.541 12.467 1.00 88.94 107 ASN A C 1
ATOM 903 O O . ASN A 1 107 ? 1.308 5.388 13.359 1.00 88.94 107 ASN A O 1
ATOM 907 N N . PHE A 1 108 ? 0.667 4.820 11.281 1.00 87.81 108 PHE A N 1
ATOM 908 C CA . PHE A 1 108 ? 0.082 6.114 10.954 1.00 87.81 108 PHE A CA 1
ATOM 909 C C . PHE A 1 108 ? -1.134 6.433 11.836 1.00 87.81 108 PHE A C 1
ATOM 911 O O . PHE A 1 108 ? -1.216 7.528 12.398 1.00 87.81 108 PHE A O 1
ATOM 918 N N . GLN A 1 109 ? -2.040 5.471 12.019 1.00 86.69 109 GLN A N 1
ATOM 919 C CA . GLN A 1 109 ? -3.216 5.629 12.869 1.00 86.69 109 GLN A CA 1
ATOM 920 C C . GLN A 1 109 ? -2.818 5.825 14.341 1.00 86.69 109 GLN A C 1
ATOM 922 O O . GLN A 1 109 ? -3.338 6.720 15.007 1.00 86.69 109 GLN A O 1
ATOM 927 N N . ASN A 1 110 ? -1.858 5.043 14.843 1.00 84.56 110 ASN A N 1
ATOM 928 C CA . ASN A 1 110 ? -1.384 5.129 16.227 1.00 84.56 110 ASN A CA 1
ATOM 929 C C . ASN A 1 110 ? -0.693 6.464 16.528 1.00 84.56 110 ASN A C 1
ATOM 931 O O . ASN A 1 110 ? -0.993 7.088 17.545 1.00 84.56 110 ASN A O 1
ATOM 935 N N . LYS A 1 111 ? 0.169 6.953 15.626 1.00 84.69 111 LYS A N 1
ATOM 936 C CA . LYS A 1 111 ? 0.789 8.282 15.764 1.00 84.69 111 LYS A CA 1
ATOM 937 C C . LYS A 1 111 ? -0.262 9.388 15.821 1.00 84.69 111 LYS A C 1
ATOM 939 O O . LYS A 1 111 ? -0.178 10.259 16.679 1.00 84.69 111 LYS A O 1
ATOM 944 N N . ASN A 1 112 ? -1.272 9.333 14.955 1.00 76.62 112 ASN A N 1
ATOM 945 C CA . ASN A 1 112 ? -2.320 10.351 14.917 1.00 76.62 112 ASN A CA 1
ATOM 946 C C . ASN A 1 112 ? -3.281 10.307 16.116 1.00 76.62 112 ASN A C 1
ATOM 948 O O . ASN A 1 112 ? -3.741 11.361 16.551 1.00 76.62 112 ASN A O 1
ATOM 952 N N . LYS A 1 113 ? -3.536 9.126 16.697 1.00 73.31 113 LYS A N 1
ATOM 953 C CA . LYS A 1 113 ? -4.313 8.988 17.942 1.00 73.31 113 LYS A CA 1
ATOM 954 C C . LYS A 1 113 ? -3.627 9.656 19.141 1.00 73.31 113 LYS A C 1
ATOM 956 O O . LYS A 1 113 ? -4.317 10.196 19.999 1.00 73.31 113 LYS A O 1
ATOM 961 N N . LEU A 1 114 ? -2.292 9.651 19.201 1.00 57.09 114 LEU A N 1
ATOM 962 C CA . LEU A 1 114 ? -1.530 10.229 20.318 1.00 57.09 114 LEU A CA 1
ATOM 963 C C . LEU A 1 114 ? -1.645 11.761 20.397 1.00 57.09 114 LEU A C 1
ATOM 965 O O . LEU A 1 114 ? -1.742 12.299 21.498 1.00 57.09 114 LEU A O 1
ATOM 969 N N . TYR A 1 115 ? -1.760 12.459 19.261 1.00 52.00 115 TYR A N 1
ATOM 970 C CA . TYR A 1 115 ? -1.971 13.917 19.229 1.00 52.00 115 TYR A CA 1
ATOM 971 C C . TYR A 1 115 ? -3.307 14.370 19.846 1.00 52.00 115 TYR A C 1
ATOM 973 O O . TYR A 1 115 ? -3.506 15.559 20.081 1.00 52.00 115 TYR A O 1
ATOM 981 N N . LYS A 1 116 ? -4.226 13.442 20.145 1.00 51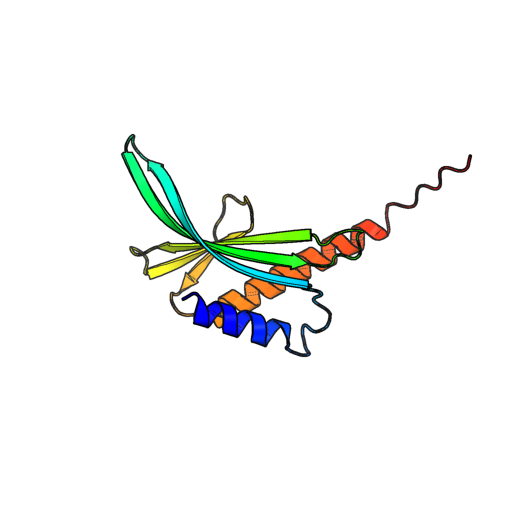.22 116 LYS A N 1
ATOM 982 C CA . LYS A 1 116 ? -5.486 13.736 20.841 1.00 51.22 116 LYS A CA 1
ATOM 983 C C . LYS A 1 116 ? -5.288 14.040 22.335 1.00 51.22 116 LYS A C 1
ATOM 985 O O . LYS A 1 116 ? -6.144 14.688 22.924 1.00 51.22 116 LYS A O 1
ATOM 990 N N . ASN A 1 117 ? -4.171 13.610 22.934 1.00 51.56 117 ASN A N 1
ATOM 991 C CA . ASN A 1 117 ? -3.917 13.769 24.372 1.00 51.56 117 ASN A CA 1
ATOM 992 C C . ASN A 1 117 ? -3.145 15.046 24.749 1.00 51.56 117 ASN A C 1
ATOM 994 O O . ASN A 1 117 ? -3.068 15.358 25.932 1.00 51.56 117 ASN A O 1
ATOM 998 N N . GLU A 1 118 ? -2.607 15.804 23.789 1.00 48.41 118 GLU A N 1
ATOM 999 C CA . GLU A 1 118 ? -1.789 17.002 24.074 1.00 48.41 118 GLU A CA 1
ATOM 1000 C C . GLU A 1 118 ? -2.504 18.338 23.786 1.00 48.41 118 GLU A C 1
ATOM 1002 O O . GLU A 1 118 ? -1.892 19.398 23.865 1.00 48.41 118 GLU A O 1
ATOM 1007 N N . GLY A 1 119 ? -3.803 18.321 23.464 1.00 46.88 119 GLY A N 1
ATOM 1008 C CA . GLY A 1 119 ? -4.479 19.476 22.857 1.00 46.88 119 GLY A CA 1
ATOM 1009 C C . GLY A 1 119 ? -5.671 20.090 23.593 1.00 46.88 119 GLY A C 1
ATOM 1010 O O . GLY A 1 119 ? -6.309 20.963 23.014 1.00 46.88 119 GLY A O 1
ATOM 1011 N N . CYS A 1 120 ? -6.006 19.689 24.825 1.00 46.38 120 CYS A N 1
ATOM 1012 C CA . CYS A 1 120 ? -7.033 20.401 25.602 1.00 46.38 120 CYS A CA 1
ATOM 1013 C C . CYS A 1 120 ? -6.418 21.605 26.326 1.00 46.38 120 CYS A C 1
ATOM 1015 O O . CYS A 1 120 ? -6.275 21.608 27.547 1.00 46.38 120 CYS A O 1
ATOM 1017 N N . VAL A 1 121 ? -6.060 22.645 25.570 1.00 47.88 121 VAL A N 1
ATOM 1018 C CA . VAL A 1 121 ? -5.956 23.986 26.152 1.00 47.88 121 VAL A CA 1
ATOM 1019 C C . VAL A 1 121 ? -7.388 24.483 26.320 1.00 47.88 121 VAL A C 1
ATOM 1021 O O . VAL A 1 121 ? -8.019 24.934 25.366 1.00 47.88 121 VAL A O 1
ATOM 1024 N N . ASN A 1 122 ? -7.922 24.336 27.532 1.00 42.78 122 ASN A N 1
ATOM 1025 C CA . ASN A 1 122 ? -9.141 25.027 27.926 1.00 42.78 122 ASN A CA 1
ATOM 1026 C C . ASN A 1 122 ? -8.842 26.529 27.890 1.00 42.78 122 ASN A C 1
ATOM 1028 O O . ASN A 1 122 ? -8.144 27.044 28.760 1.00 42.78 122 ASN A O 1
ATOM 1032 N N . TYR A 1 123 ? -9.350 27.230 26.881 1.00 45.66 123 TYR A N 1
ATOM 1033 C CA . TYR A 1 123 ? -9.540 28.668 27.000 1.00 45.66 123 TYR A CA 1
ATOM 1034 C C . TYR A 1 123 ? -10.775 28.870 27.878 1.00 45.66 123 TYR A C 1
ATOM 1036 O O . TYR A 1 123 ? -11.907 28.793 27.403 1.00 45.66 123 TYR A O 1
ATOM 1044 N N . GLU A 1 124 ? -10.549 29.032 29.180 1.00 43.97 124 GLU A N 1
ATOM 1045 C CA . GLU A 1 124 ? -11.562 29.589 30.073 1.00 43.97 124 GLU A CA 1
ATOM 1046 C C . GLU A 1 124 ? -11.791 31.05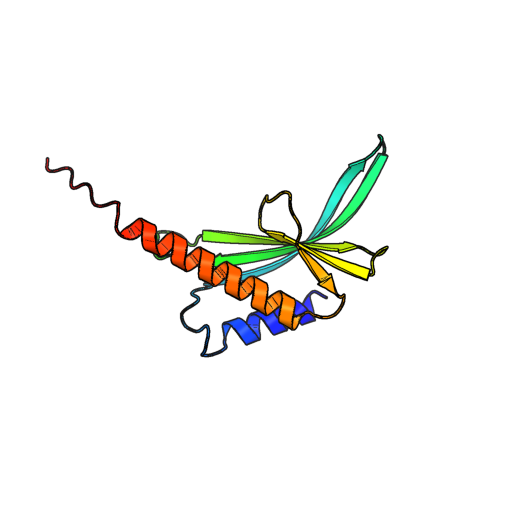3 29.657 1.00 43.97 124 GLU A C 1
ATOM 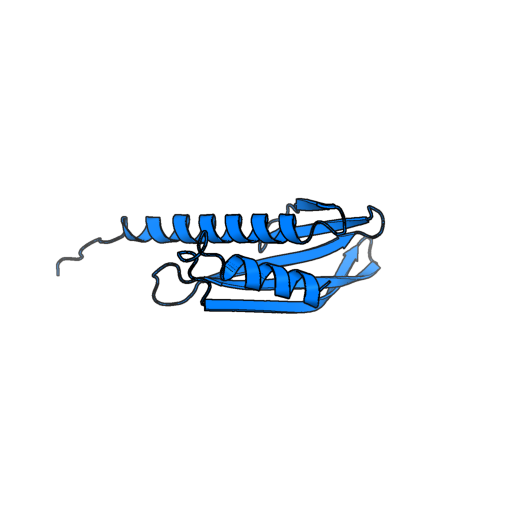1048 O O . GLU A 1 124 ? -10.836 31.824 29.534 1.00 43.97 124 GLU A O 1
ATOM 1053 N N . TYR A 1 125 ? -13.048 31.371 29.335 1.00 43.06 125 TYR A N 1
ATOM 1054 C CA . TYR A 1 125 ? -13.534 32.705 28.965 1.00 43.06 125 TYR A CA 1
ATOM 1055 C C . TYR A 1 125 ? -13.649 33.626 30.180 1.00 43.06 125 TYR A C 1
ATOM 1057 O O . TYR A 1 125 ? -14.085 33.133 31.245 1.00 43.06 125 TYR A O 1
#

pLDDT: mean 83.49, std 12.81, range [42.78, 94.75]

Sequence (125 aa):
MKNILTIIIKDELNNEKYKNLNVSHFEYKEHSKAIYKNSNVYEKNIAELIFLVDTGKWFDETIRFEMCMCSNKNVLEIKKGYNENCTEYPHREYRNIALDMIFEIENFQNKNKLYKNEGCVNYEY

Radius of gyration: 17.5 Å; chains: 1; bounding box: 32×44×53 Å

Foldseek 3Di:
DVVVLVVLLVVVCPDPVNVVFAFVDWDKDWDWDWDADPNDTDIFIKIKIWTFTCLVDPGTDIKIKIWGQPPVVQWIWIDTDPDPDTDTHHNPPSNVVSVVVSVVSVVVSVVSNVVVVPDPPPPDD

Secondary structure (DSSP, 8-state):
-HHHHHHHHHHHHTSGGGTT--EEEEEEEEEEEEEEETTEEEEEEEEEEEEEE--SSSSPEEEEEEEEEETTTTEEEEEETT-S--EEEETT-HHHHHHHHHHHHHHHHHHHHHTTSS-------

Organism: NCBI:txid137838